Protein AF-A0A382U1A0-F1 (afdb_monomer)

Radius of gyration: 12.53 Å; Cα contacts (8 Å, |Δi|>4): 152; chains: 1; bounding box: 36×27×28 Å

Sequence (83 aa):
LVGLIKEKKPSLLLLEVNGVGYEIHVPLSTSFQLPKNGESAYLLTHLLVREDQHTLYGFATEEERNLFRTLIKISGVGAKMAL

Organism: NCBI:txid408172

Structure (mmCIF, N/CA/C/O backbone):
data_AF-A0A382U1A0-F1
#
_entry.id   AF-A0A382U1A0-F1
#
loop_
_atom_site.group_PDB
_atom_site.id
_atom_site.type_symbol
_atom_site.label_atom_id
_atom_site.label_alt_id
_atom_site.label_comp_id
_atom_site.label_asym_id
_atom_site.label_entity_id
_atom_site.label_seq_id
_atom_site.pdbx_PDB_ins_code
_atom_site.Cartn_x
_atom_site.Cartn_y
_atom_site.Cartn_z
_atom_site.occupancy
_atom_site.B_iso_or_equiv
_atom_site.auth_seq_id
_atom_site.auth_comp_id
_atom_site.auth_asym_id
_atom_site.auth_atom_id
_atom_site.pdbx_PDB_model_num
ATOM 1 N N . LEU A 1 1 ? -6.255 2.776 -2.564 1.00 92.69 1 LEU A N 1
ATOM 2 C CA . LEU A 1 1 ? -7.024 1.671 -1.949 1.00 92.69 1 LEU A CA 1
ATOM 3 C C . LEU A 1 1 ? -7.663 2.200 -0.670 1.00 92.69 1 LEU A C 1
AT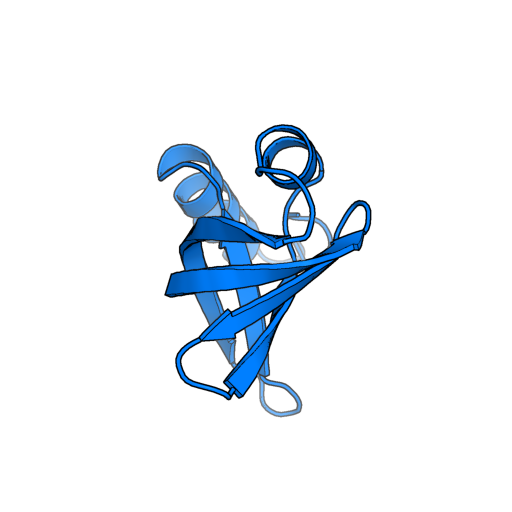OM 5 O O . LEU A 1 1 ? -6.991 2.953 0.025 1.00 92.69 1 LEU A O 1
ATOM 9 N N . VAL A 1 2 ? -8.917 1.847 -0.379 1.00 97.00 2 VAL A N 1
ATOM 10 C CA . VAL A 1 2 ? -9.615 2.252 0.858 1.00 97.00 2 VAL A CA 1
ATOM 11 C C . VAL A 1 2 ? -10.127 1.014 1.553 1.00 97.00 2 VAL A C 1
ATOM 13 O O . VAL A 1 2 ? -10.770 0.200 0.898 1.00 97.00 2 VAL A O 1
ATOM 16 N N . GLY A 1 3 ? -9.848 0.871 2.843 1.00 97.25 3 GLY A N 1
ATOM 17 C CA . GLY A 1 3 ? -10.257 -0.310 3.592 1.00 97.25 3 GLY A CA 1
ATOM 18 C C . GLY A 1 3 ? -10.023 -0.201 5.086 1.00 97.25 3 GLY A C 1
ATOM 19 O O . GLY A 1 3 ? -9.556 0.826 5.577 1.00 97.25 3 GLY A O 1
ATOM 20 N N . LEU A 1 4 ? -10.329 -1.288 5.788 1.00 97.88 4 LEU A N 1
ATOM 21 C CA . LEU A 1 4 ? -10.149 -1.430 7.228 1.00 97.88 4 LEU A CA 1
ATOM 22 C C . LEU A 1 4 ? -8.775 -2.031 7.539 1.00 97.88 4 LEU A C 1
ATOM 24 O O . LEU A 1 4 ? -8.436 -3.098 7.021 1.00 97.88 4 LEU A O 1
ATOM 28 N N . ILE A 1 5 ? -7.995 -1.389 8.408 1.00 97.50 5 ILE A N 1
ATOM 29 C CA . ILE A 1 5 ? -6.715 -1.938 8.865 1.00 97.50 5 ILE A CA 1
ATOM 30 C C . ILE A 1 5 ? -6.998 -3.119 9.794 1.00 97.50 5 ILE A C 1
ATOM 32 O O . ILE A 1 5 ? -7.528 -2.939 10.890 1.00 97.50 5 ILE A O 1
ATOM 36 N N . LYS A 1 6 ? -6.621 -4.331 9.384 1.00 97.38 6 LYS A N 1
ATOM 37 C CA . LYS A 1 6 ? -6.722 -5.529 10.232 1.00 97.38 6 LYS A CA 1
ATOM 38 C C . LYS A 1 6 ? -5.471 -5.739 11.065 1.00 97.38 6 LYS A C 1
ATOM 40 O O . LYS A 1 6 ? -5.568 -6.063 12.244 1.00 97.38 6 LYS A O 1
ATOM 45 N N . GLU A 1 7 ? -4.308 -5.516 10.463 1.00 96.06 7 GLU A N 1
ATOM 46 C CA . GLU A 1 7 ? -3.020 -5.691 11.122 1.00 96.06 7 GLU A CA 1
ATOM 47 C C . GLU A 1 7 ? -2.014 -4.658 10.613 1.00 96.06 7 GLU A C 1
ATOM 49 O O . GLU A 1 7 ? -1.921 -4.411 9.408 1.00 96.06 7 GLU A O 1
ATOM 54 N N . LYS A 1 8 ? -1.238 -4.078 11.534 1.00 93.44 8 LYS A N 1
ATOM 55 C CA . LYS A 1 8 ? -0.163 -3.128 11.244 1.00 93.44 8 LYS A CA 1
ATOM 56 C C . LYS A 1 8 ? 1.158 -3.624 11.824 1.00 93.44 8 LYS A C 1
ATOM 58 O O . LYS A 1 8 ? 1.295 -3.764 13.038 1.00 93.44 8 LYS A O 1
ATOM 63 N N . LYS A 1 9 ? 2.137 -3.843 10.948 1.00 91.62 9 LYS A N 1
ATOM 64 C CA . LYS A 1 9 ? 3.547 -4.108 11.267 1.00 91.62 9 LYS A CA 1
ATOM 65 C C . LYS A 1 9 ? 4.407 -2.935 10.768 1.00 91.62 9 LYS A C 1
ATOM 67 O O . LYS A 1 9 ? 3.938 -2.138 9.954 1.00 91.62 9 LYS A O 1
ATOM 72 N N . PRO A 1 10 ? 5.670 -2.811 11.214 1.00 86.50 10 PRO A N 1
ATOM 73 C CA . PRO A 1 10 ? 6.522 -1.673 10.855 1.00 86.50 10 PRO A CA 1
ATOM 74 C C . PRO A 1 10 ? 6.665 -1.418 9.340 1.00 86.50 10 PRO A C 1
ATOM 76 O O . PRO A 1 10 ? 6.742 -0.267 8.935 1.00 86.50 10 PRO A O 1
ATOM 79 N N . SER A 1 11 ? 6.610 -2.450 8.493 1.00 90.56 11 SER A N 1
ATOM 80 C CA . SER A 1 11 ? 6.750 -2.320 7.028 1.00 90.56 11 SER A CA 1
ATOM 81 C C . SER A 1 11 ? 5.713 -3.108 6.218 1.00 90.56 11 SER A C 1
ATOM 83 O O . SER A 1 11 ? 5.858 -3.290 5.005 1.00 90.56 11 SER A O 1
ATOM 85 N N . LEU A 1 12 ? 4.670 -3.603 6.887 1.00 94.50 12 LEU A N 1
ATOM 86 C CA . LEU A 1 12 ? 3.621 -4.415 6.279 1.00 94.50 12 LEU A CA 1
ATOM 87 C C . LEU A 1 12 ? 2.274 -4.079 6.914 1.00 94.50 12 LEU A C 1
ATOM 89 O O . LEU A 1 12 ? 2.152 -4.010 8.137 1.00 94.50 12 LEU A O 1
ATOM 93 N N . LEU A 1 13 ? 1.264 -3.910 6.076 1.00 96.50 13 LEU A N 1
ATOM 94 C CA . LEU A 1 13 ? -0.109 -3.657 6.475 1.00 96.50 13 LEU A CA 1
ATOM 95 C C . LEU A 1 13 ? -1.018 -4.721 5.864 1.00 96.50 13 LEU A C 1
ATOM 97 O O . LEU A 1 13 ? -0.903 -5.007 4.674 1.00 96.50 13 LEU A O 1
ATOM 101 N N . LEU A 1 14 ? -1.947 -5.252 6.656 1.00 97.38 14 LEU A N 1
ATOM 102 C CA . LEU A 1 14 ? -3.072 -6.032 6.153 1.00 97.38 14 LEU A CA 1
ATOM 103 C C . LEU A 1 14 ? -4.313 -5.137 6.101 1.00 97.38 14 LEU A C 1
ATOM 105 O O . LEU A 1 14 ? -4.853 -4.749 7.143 1.00 97.38 14 LEU A O 1
ATOM 109 N N . LEU A 1 15 ? -4.756 -4.811 4.888 1.00 98.00 15 LEU A N 1
ATOM 110 C CA . LEU A 1 15 ? -5.907 -3.945 4.638 1.00 98.00 15 LEU A CA 1
ATOM 111 C C . LEU A 1 15 ? -7.057 -4.761 4.041 1.00 98.00 15 LEU A C 1
ATOM 113 O O . LEU A 1 15 ? -6.919 -5.319 2.955 1.00 98.00 15 LEU A O 1
ATOM 117 N N . GLU A 1 16 ? -8.198 -4.821 4.725 1.00 98.12 16 GLU A N 1
ATOM 118 C CA . GLU A 1 16 ? -9.400 -5.466 4.191 1.00 98.12 16 GLU A CA 1
ATOM 119 C C . GLU A 1 16 ? -10.216 -4.465 3.371 1.00 98.12 16 GLU A C 1
ATOM 121 O O . GLU A 1 16 ? -10.638 -3.424 3.879 1.00 98.12 16 GLU A O 1
ATOM 126 N N . VAL A 1 17 ? -10.474 -4.797 2.108 1.00 97.56 17 VAL A N 1
ATOM 127 C CA . VAL A 1 17 ? -11.340 -4.030 1.210 1.00 97.56 17 VAL A CA 1
ATOM 128 C C . VAL A 1 17 ? -12.439 -4.943 0.703 1.00 97.56 17 VAL A C 1
ATOM 130 O O . VAL A 1 17 ? -12.163 -5.889 -0.032 1.00 97.56 17 VAL A O 1
ATOM 133 N N . ASN A 1 18 ? -13.686 -4.659 1.084 1.00 95.06 18 ASN A N 1
ATOM 134 C CA . ASN A 1 18 ? -14.867 -5.417 0.654 1.00 95.06 18 ASN A CA 1
ATOM 135 C C . ASN A 1 18 ? -14.709 -6.943 0.829 1.00 95.06 18 ASN A C 1
ATOM 137 O O . ASN A 1 18 ? -15.071 -7.715 -0.054 1.00 95.06 18 ASN A O 1
ATOM 141 N N . GLY A 1 19 ? -14.127 -7.374 1.954 1.00 95.06 19 GLY A N 1
ATOM 142 C CA . GLY A 1 19 ? -13.907 -8.790 2.271 1.00 95.06 19 GLY A CA 1
ATOM 143 C C . GLY A 1 19 ? -12.624 -9.411 1.702 1.00 95.06 19 GLY A C 1
ATOM 144 O O . GLY A 1 19 ? -12.369 -10.583 1.960 1.00 95.06 19 GLY A O 1
ATOM 145 N N . VAL A 1 20 ? -11.793 -8.656 0.973 1.00 97.50 20 VAL A N 1
ATOM 146 C CA . VAL A 1 20 ? -10.489 -9.124 0.469 1.00 97.50 20 VAL A CA 1
ATOM 147 C C . VAL A 1 20 ? -9.355 -8.484 1.265 1.00 97.50 20 VAL A C 1
ATOM 149 O O . VAL A 1 20 ? -9.260 -7.259 1.334 1.00 97.50 20 VAL A O 1
ATOM 152 N N . GLY A 1 21 ? -8.487 -9.307 1.855 1.00 97.38 21 GLY A N 1
ATOM 153 C CA . GLY A 1 21 ? -7.289 -8.858 2.564 1.00 97.38 21 GLY A CA 1
ATOM 154 C C . GLY A 1 21 ? -6.118 -8.626 1.611 1.00 97.38 21 GLY A C 1
ATOM 155 O O . GLY A 1 21 ? -5.681 -9.549 0.930 1.00 97.38 21 GLY A O 1
ATOM 156 N N . TYR A 1 22 ? -5.600 -7.402 1.583 1.00 97.75 22 TYR A N 1
ATOM 157 C CA . TYR A 1 22 ? -4.409 -7.032 0.827 1.00 97.75 22 TYR A CA 1
ATOM 158 C C . TYR A 1 22 ? -3.223 -6.882 1.768 1.00 97.75 22 TYR A C 1
ATOM 160 O O . TYR A 1 22 ? -3.265 -6.070 2.694 1.00 97.75 22 TYR A O 1
ATOM 168 N N . GLU A 1 23 ? -2.153 -7.618 1.491 1.00 97.19 23 GLU A N 1
ATOM 169 C CA . GLU A 1 23 ? -0.844 -7.348 2.075 1.00 97.19 23 GLU A CA 1
ATOM 170 C C . GLU A 1 23 ? -0.179 -6.201 1.311 1.00 9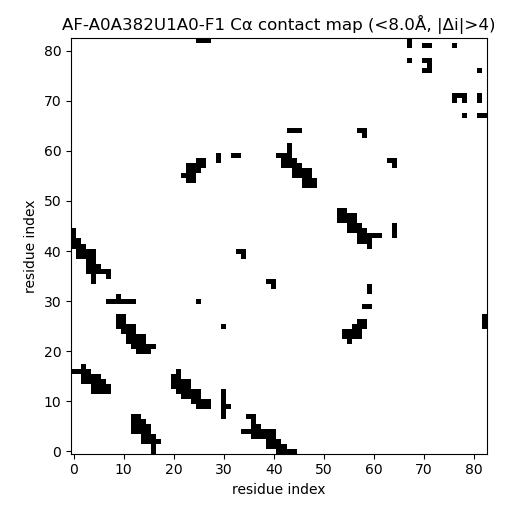7.19 23 GLU A C 1
ATOM 172 O O . GLU A 1 23 ? -0.001 -6.253 0.092 1.00 97.19 23 GLU A O 1
ATOM 177 N N . ILE A 1 24 ? 0.146 -5.132 2.034 1.00 97.50 24 ILE A N 1
ATOM 178 C CA . ILE A 1 24 ? 0.691 -3.902 1.468 1.00 97.50 24 ILE A CA 1
ATOM 179 C C . ILE A 1 24 ? 1.998 -3.578 2.176 1.00 97.50 24 ILE A C 1
ATOM 181 O O . ILE A 1 24 ? 2.024 -3.338 3.384 1.00 97.50 24 ILE A O 1
ATOM 185 N N . HIS A 1 25 ? 3.084 -3.529 1.412 1.00 96.69 25 HIS A N 1
ATOM 186 C CA . HIS A 1 25 ? 4.358 -3.023 1.897 1.00 96.69 25 HIS A CA 1
ATOM 187 C C . HIS A 1 25 ? 4.306 -1.504 1.995 1.00 96.69 25 HIS A C 1
ATOM 189 O O . HIS A 1 25 ? 3.950 -0.831 1.029 1.00 96.69 25 HIS A O 1
ATOM 195 N N . VAL A 1 26 ? 4.674 -0.957 3.146 1.00 95.25 26 VAL A N 1
ATOM 196 C CA . VAL A 1 26 ? 4.636 0.489 3.396 1.00 95.25 26 VAL A CA 1
ATOM 197 C C . VAL A 1 26 ? 5.975 0.963 3.962 1.00 95.25 26 VAL A C 1
ATOM 199 O O . VAL A 1 26 ? 6.595 0.209 4.722 1.00 95.25 26 VAL A O 1
ATOM 202 N N . PRO A 1 27 ? 6.424 2.189 3.639 1.00 93.69 27 PRO A N 1
ATOM 203 C CA . PRO A 1 27 ? 7.521 2.827 4.355 1.00 93.69 27 PRO A CA 1
ATOM 204 C C . PRO A 1 27 ? 7.228 2.921 5.856 1.00 93.69 27 PRO A C 1
ATOM 206 O O . PRO A 1 27 ? 6.070 3.047 6.274 1.00 93.69 27 PRO A O 1
ATOM 209 N N . LEU A 1 28 ? 8.279 2.940 6.681 1.00 90.94 28 LEU A N 1
ATOM 210 C CA . LEU A 1 28 ? 8.136 3.139 8.130 1.00 90.94 28 LEU A CA 1
ATOM 211 C C . LEU A 1 28 ? 7.420 4.462 8.447 1.00 90.94 28 LEU A C 1
ATOM 213 O O . LEU A 1 28 ? 6.554 4.493 9.321 1.00 90.94 28 LEU A O 1
ATOM 217 N N . SER A 1 29 ? 7.728 5.533 7.703 1.00 90.25 29 SER A N 1
ATOM 218 C CA . SER A 1 29 ? 7.071 6.844 7.830 1.00 90.25 29 SER A CA 1
ATOM 219 C C . SER A 1 29 ? 5.557 6.738 7.651 1.00 90.25 29 SER A C 1
ATOM 221 O O . SER A 1 29 ? 4.800 7.189 8.512 1.00 90.25 29 SER A O 1
ATOM 223 N N . THR A 1 30 ? 5.118 6.074 6.579 1.00 91.62 30 THR A N 1
ATOM 224 C CA . THR A 1 30 ? 3.709 5.799 6.298 1.00 91.62 30 THR A CA 1
ATOM 225 C C . THR A 1 30 ? 3.087 4.961 7.418 1.00 91.62 30 THR A C 1
ATOM 227 O O . THR A 1 30 ? 2.015 5.307 7.908 1.00 91.62 30 THR A O 1
ATOM 230 N N . SER A 1 31 ? 3.755 3.899 7.888 1.00 90.75 31 SER A N 1
ATOM 231 C CA . SER A 1 31 ? 3.228 3.038 8.961 1.00 90.75 31 SER A CA 1
ATOM 232 C C . SER A 1 31 ? 2.930 3.818 10.249 1.00 90.75 31 SER A C 1
ATOM 234 O O . SER A 1 31 ? 1.897 3.590 10.886 1.00 90.75 31 SER A O 1
ATOM 236 N N . PHE A 1 32 ? 3.770 4.792 10.616 1.00 89.62 32 PHE A N 1
ATOM 237 C CA . PHE A 1 32 ? 3.532 5.642 11.788 1.00 89.62 32 PHE A CA 1
ATOM 238 C C . PHE A 1 32 ? 2.392 6.650 11.607 1.00 89.62 32 PHE A C 1
ATOM 240 O O . PHE A 1 32 ? 1.707 6.948 12.582 1.00 89.62 32 PHE A O 1
ATOM 247 N N . GLN A 1 33 ? 2.164 7.142 10.388 1.00 90.19 33 GLN A N 1
ATOM 248 C CA . GLN A 1 33 ? 1.071 8.075 10.084 1.00 90.19 33 GLN A CA 1
ATOM 249 C C . GLN A 1 33 ? -0.294 7.386 9.984 1.00 90.19 33 GLN A C 1
ATOM 251 O O . GLN A 1 33 ? -1.328 8.026 10.170 1.00 90.19 33 GLN A O 1
ATOM 256 N N . LEU A 1 34 ? -0.311 6.086 9.677 1.00 91.25 34 LEU A N 1
ATOM 257 C CA . LEU A 1 34 ? -1.555 5.345 9.524 1.00 91.25 34 LEU A CA 1
ATOM 258 C C . LEU A 1 34 ? -2.320 5.196 10.852 1.00 91.25 34 LEU A C 1
ATOM 260 O O . LEU A 1 34 ? -1.688 4.990 11.901 1.00 91.25 34 LEU A O 1
ATOM 264 N N . PRO A 1 35 ? -3.668 5.190 10.795 1.00 93.94 35 PRO A N 1
ATOM 265 C CA . PRO A 1 35 ? -4.537 4.900 11.934 1.00 93.94 35 PRO A CA 1
ATOM 266 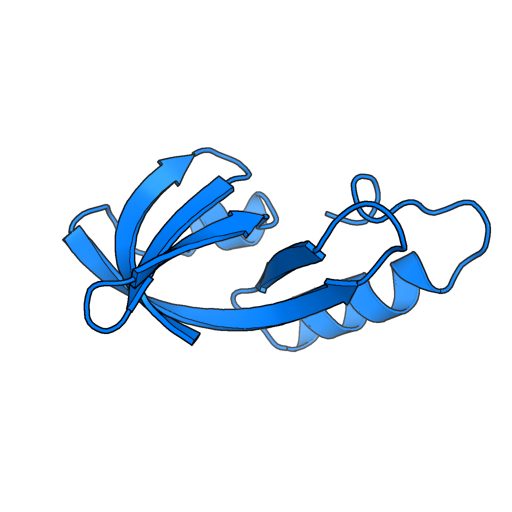C C . PRO A 1 35 ? -4.229 3.567 12.634 1.00 93.94 35 PRO A C 1
ATOM 268 O O . PRO A 1 35 ? -3.392 2.765 12.200 1.00 93.94 35 PRO A O 1
ATOM 271 N N . LYS A 1 36 ? -4.904 3.323 13.761 1.00 93.38 36 LYS A N 1
ATOM 272 C CA . LYS A 1 36 ? -4.753 2.071 14.515 1.00 93.38 36 LYS A CA 1
ATOM 273 C C . LYS A 1 36 ? -5.484 0.914 13.824 1.00 93.38 36 LYS A C 1
ATOM 275 O O . LYS A 1 36 ? -6.294 1.103 12.918 1.00 93.38 36 LYS A O 1
ATOM 280 N N . ASN A 1 37 ? -5.202 -0.307 14.277 1.00 95.12 37 ASN A N 1
ATOM 281 C CA . ASN A 1 37 ? -5.958 -1.485 13.850 1.00 95.12 37 ASN A CA 1
ATOM 282 C C . ASN A 1 37 ? -7.446 -1.303 14.188 1.00 95.12 37 ASN A C 1
ATOM 284 O O . ASN A 1 37 ? -7.783 -0.822 15.268 1.00 95.12 37 ASN A O 1
ATOM 288 N N . GLY A 1 38 ? -8.321 -1.716 13.274 1.00 95.38 38 GLY A N 1
ATOM 289 C CA . GLY A 1 38 ? -9.770 -1.542 13.377 1.00 95.38 38 GLY A CA 1
ATOM 290 C C . GLY A 1 38 ? -10.290 -0.214 12.826 1.00 95.38 38 GLY A C 1
ATOM 291 O O . GLY A 1 38 ? -11.499 -0.009 12.818 1.00 95.38 38 GLY A O 1
ATOM 292 N N . GLU A 1 39 ? -9.418 0.669 12.335 1.00 96.75 39 GLU A N 1
ATOM 293 C CA . GLU A 1 39 ? -9.809 1.929 11.702 1.00 96.75 39 GLU A CA 1
ATOM 294 C C . GLU A 1 39 ? -9.648 1.875 10.177 1.00 96.75 39 GLU A C 1
ATOM 296 O O . GLU A 1 39 ? -8.914 1.048 9.626 1.00 96.75 39 GLU A O 1
ATOM 301 N N . SER A 1 40 ? -10.373 2.751 9.477 1.00 96.19 40 SER A N 1
ATOM 302 C CA . SER A 1 40 ? -10.289 2.851 8.019 1.00 96.19 40 SER A CA 1
ATOM 303 C C . SER A 1 40 ? -9.095 3.694 7.584 1.00 96.19 40 SER A C 1
ATOM 305 O O . SER A 1 40 ? -8.794 4.716 8.196 1.00 96.19 40 SER A O 1
ATOM 307 N N . ALA A 1 41 ? -8.453 3.303 6.487 1.00 96.19 41 ALA A N 1
ATOM 308 C CA . ALA A 1 41 ? -7.354 4.042 5.884 1.00 96.19 41 ALA A CA 1
ATOM 309 C C . ALA A 1 41 ? -7.501 4.152 4.365 1.00 96.19 41 ALA A C 1
ATOM 311 O O . ALA A 1 41 ? -8.023 3.256 3.695 1.00 96.19 41 ALA A O 1
ATOM 312 N N . TYR A 1 42 ? -6.983 5.256 3.829 1.00 96.06 42 TYR A N 1
ATOM 313 C CA . TYR A 1 42 ? -6.761 5.463 2.405 1.00 96.06 42 TYR A CA 1
ATOM 314 C C . TYR A 1 42 ? -5.258 5.383 2.130 1.00 96.06 42 TYR A C 1
ATOM 316 O O . TYR A 1 42 ? -4.473 6.079 2.768 1.00 96.06 42 TYR A O 1
ATOM 324 N N . LEU A 1 43 ? -4.862 4.552 1.168 1.00 96.44 43 LEU A N 1
ATOM 325 C CA . LEU A 1 43 ? -3.476 4.423 0.726 1.00 96.44 43 LEU A CA 1
ATOM 326 C C . LEU A 1 43 ? -3.354 4.664 -0.769 1.00 96.44 43 LEU A C 1
ATOM 328 O O . LEU A 1 43 ? -4.086 4.082 -1.579 1.00 96.44 43 LEU A O 1
ATOM 332 N N . LEU A 1 44 ? -2.361 5.459 -1.146 1.00 97.75 44 LEU A N 1
ATOM 333 C CA . LEU A 1 44 ? -1.894 5.533 -2.520 1.00 97.75 44 LEU A CA 1
ATOM 334 C C . LEU A 1 44 ? -1.049 4.298 -2.795 1.00 97.75 44 LEU A C 1
ATOM 336 O O . LEU A 1 44 ? -0.169 3.976 -2.006 1.00 97.75 44 LEU A O 1
ATOM 340 N N . THR A 1 45 ? -1.297 3.606 -3.904 1.00 97.12 45 THR A N 1
ATOM 341 C CA . THR A 1 45 ? -0.615 2.339 -4.175 1.00 97.12 45 THR A CA 1
ATOM 342 C C . THR A 1 45 ? 0.219 2.350 -5.450 1.00 97.12 45 THR A C 1
ATOM 344 O O . THR A 1 45 ? -0.013 3.112 -6.398 1.00 97.12 45 THR A O 1
ATOM 347 N N . HIS A 1 46 ? 1.224 1.483 -5.464 1.00 96.62 46 HIS A N 1
ATOM 348 C CA . HIS A 1 46 ? 1.972 1.097 -6.647 1.00 96.62 46 HIS A CA 1
ATOM 349 C C . HIS A 1 46 ? 2.092 -0.426 -6.666 1.00 96.62 46 HIS A C 1
ATOM 351 O O . HIS A 1 46 ? 2.673 -1.018 -5.760 1.00 96.62 46 HIS A O 1
ATOM 357 N N . LEU A 1 47 ? 1.512 -1.050 -7.689 1.00 96.56 47 LEU A N 1
ATOM 358 C CA . LEU A 1 47 ? 1.643 -2.480 -7.926 1.00 96.56 47 LEU A CA 1
ATOM 359 C C . LEU A 1 47 ? 2.892 -2.720 -8.774 1.00 96.56 47 LEU A C 1
ATOM 361 O O . LEU A 1 47 ? 2.965 -2.250 -9.909 1.00 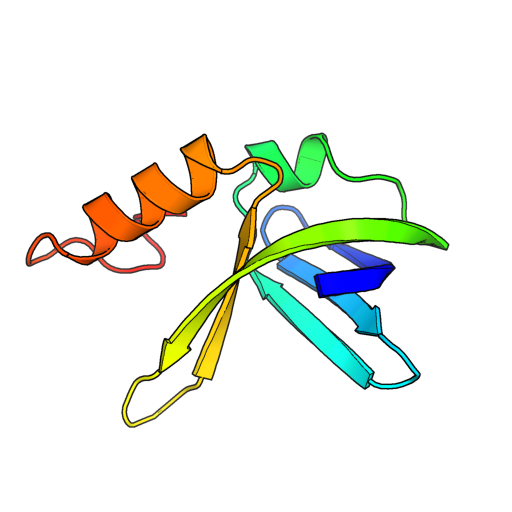96.56 47 LEU A O 1
ATOM 365 N N . LEU A 1 48 ? 3.851 -3.451 -8.217 1.00 94.50 48 LEU A N 1
ATOM 366 C CA . LEU A 1 48 ? 5.020 -3.926 -8.937 1.00 94.50 48 LEU A CA 1
ATOM 367 C C . LEU A 1 48 ? 4.757 -5.354 -9.413 1.00 94.50 48 LEU A C 1
ATOM 369 O O . LEU A 1 48 ? 4.584 -6.259 -8.597 1.00 94.50 48 LEU A O 1
ATOM 373 N N . VAL A 1 49 ? 4.740 -5.540 -10.730 1.00 93.50 49 VAL A N 1
ATOM 374 C CA . VAL A 1 49 ? 4.567 -6.845 -11.374 1.00 93.50 49 VAL A CA 1
ATOM 375 C C . VAL A 1 49 ? 5.923 -7.322 -11.876 1.00 93.50 49 VAL A C 1
ATOM 377 O O . VAL A 1 49 ? 6.590 -6.617 -12.635 1.00 93.50 49 VAL A O 1
ATOM 380 N N . ARG A 1 50 ? 6.334 -8.502 -11.420 1.00 89.56 50 ARG A N 1
ATOM 381 C CA . ARG A 1 50 ? 7.492 -9.254 -11.910 1.00 89.56 50 ARG A CA 1
ATOM 382 C C . ARG A 1 50 ? 7.012 -10.613 -12.411 1.00 89.56 50 ARG A C 1
ATOM 384 O O . ARG A 1 50 ?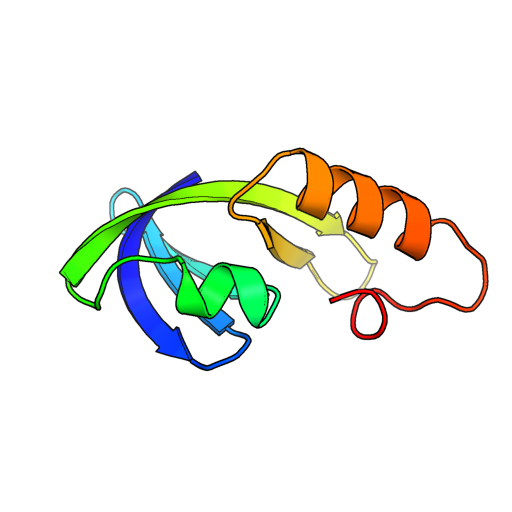 5.854 -10.964 -12.211 1.00 89.56 50 ARG A O 1
ATOM 391 N N . GLU A 1 51 ? 7.891 -11.362 -13.064 1.00 92.69 51 GLU A N 1
ATOM 392 C CA . GLU A 1 51 ? 7.552 -12.680 -13.620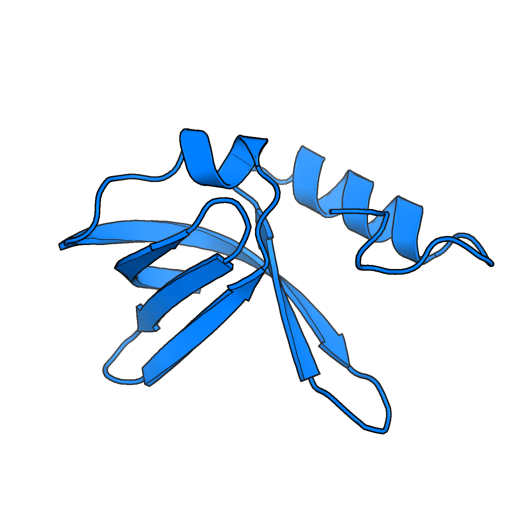 1.00 92.69 51 GLU A CA 1
ATOM 393 C C . GLU A 1 51 ? 7.110 -13.690 -12.547 1.00 92.69 51 GLU A C 1
ATOM 395 O O . GLU A 1 51 ? 6.293 -14.563 -12.822 1.00 92.69 51 GLU A O 1
ATOM 400 N N . ASP A 1 52 ? 7.620 -13.555 -11.323 1.00 92.88 52 ASP A N 1
ATOM 401 C CA . ASP A 1 52 ? 7.443 -14.493 -10.213 1.00 92.88 52 ASP A CA 1
ATOM 402 C C . ASP A 1 52 ? 6.492 -13.996 -9.116 1.00 92.88 52 ASP A C 1
ATOM 404 O O . ASP A 1 52 ? 5.982 -14.794 -8.328 1.00 92.88 52 ASP A O 1
ATOM 408 N N . GLN A 1 53 ? 6.250 -12.685 -9.035 1.00 93.25 53 GLN A N 1
ATOM 409 C CA . GLN A 1 53 ? 5.444 -12.109 -7.964 1.00 93.25 53 GLN A CA 1
ATOM 410 C C . GLN A 1 53 ? 4.767 -10.788 -8.329 1.00 93.25 53 GLN A C 1
ATOM 412 O O . GLN A 1 53 ? 5.278 -9.957 -9.085 1.00 93.25 53 GLN A O 1
ATOM 417 N N . HIS A 1 54 ? 3.627 -10.560 -7.681 1.00 95.00 54 HIS A N 1
ATOM 418 C CA . HIS A 1 54 ? 2.944 -9.275 -7.628 1.00 9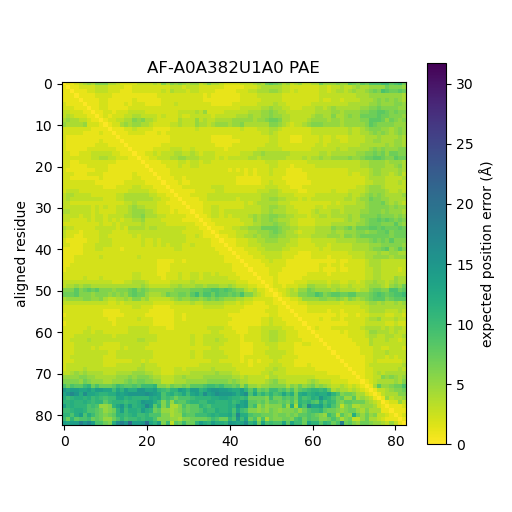5.00 54 HIS A CA 1
ATOM 419 C C . HIS A 1 54 ? 3.110 -8.690 -6.227 1.00 95.00 54 HIS A C 1
ATOM 421 O O . HIS A 1 54 ? 2.703 -9.308 -5.247 1.00 95.00 54 HIS A O 1
ATOM 427 N N . THR A 1 55 ? 3.677 -7.491 -6.130 1.00 95.50 55 THR A N 1
ATOM 428 C CA . THR A 1 55 ? 3.920 -6.833 -4.841 1.00 95.50 55 THR A CA 1
ATOM 429 C C . THR A 1 55 ? 3.220 -5.492 -4.796 1.00 95.50 55 THR A C 1
ATOM 431 O O . THR A 1 55 ? 3.443 -4.637 -5.656 1.00 95.50 55 THR A O 1
ATOM 434 N N . LEU A 1 56 ? 2.389 -5.286 -3.778 1.00 97.12 56 LEU A N 1
ATOM 435 C CA . LEU A 1 56 ? 1.681 -4.031 -3.582 1.00 97.12 56 LEU A CA 1
ATOM 436 C C . LEU A 1 56 ? 2.431 -3.152 -2.580 1.00 97.12 56 LEU A C 1
ATOM 438 O O . LEU A 1 56 ? 2.661 -3.547 -1.439 1.00 97.12 56 LEU A O 1
ATOM 442 N N . TYR A 1 57 ? 2.789 -1.950 -3.017 1.00 97.06 57 TYR A N 1
ATOM 443 C CA . TYR A 1 57 ? 3.378 -0.913 -2.177 1.00 97.06 57 TYR A CA 1
ATOM 444 C C . TYR A 1 57 ? 2.349 0.176 -1.887 1.00 97.06 57 TYR A C 1
ATOM 446 O O . TYR A 1 57 ? 1.582 0.542 -2.782 1.00 97.06 57 TYR A O 1
ATOM 454 N N . GLY A 1 58 ? 2.327 0.685 -0.659 1.00 96.69 58 GLY A N 1
ATOM 455 C CA . GLY A 1 58 ? 1.390 1.692 -0.171 1.00 96.69 58 GLY A CA 1
ATOM 456 C C . GLY A 1 58 ? 2.100 2.900 0.432 1.00 96.69 58 GLY A C 1
ATOM 457 O O . GLY A 1 58 ? 3.149 2.760 1.051 1.00 96.69 58 GLY A O 1
ATOM 458 N N . PHE A 1 59 ? 1.504 4.077 0.261 1.00 96.75 59 PHE A N 1
ATOM 459 C CA . PHE A 1 59 ? 2.056 5.366 0.676 1.00 96.75 59 PHE A CA 1
ATOM 460 C C . PHE A 1 59 ? 0.950 6.257 1.248 1.00 96.75 59 PHE A C 1
ATOM 462 O O . PHE A 1 59 ? -0.195 6.198 0.777 1.00 96.75 59 PHE A O 1
ATOM 469 N N . ALA A 1 60 ? 1.294 7.088 2.237 1.00 94.94 60 ALA A N 1
ATOM 470 C CA . ALA A 1 60 ? 0.365 8.063 2.809 1.00 94.94 60 ALA A CA 1
ATOM 471 C C . ALA A 1 60 ? 0.201 9.276 1.884 1.00 94.94 60 ALA A C 1
ATOM 473 O O . ALA A 1 60 ? -0.895 9.825 1.775 1.00 94.94 60 ALA A O 1
ATOM 474 N N . THR A 1 61 ? 1.271 9.666 1.183 1.00 95.06 61 THR A N 1
ATOM 475 C CA . THR A 1 61 ? 1.295 10.863 0.331 1.00 95.06 61 THR A CA 1
ATOM 476 C C . THR A 1 61 ? 1.739 10.565 -1.103 1.00 95.06 61 THR A C 1
ATOM 478 O O . THR A 1 61 ? 2.342 9.531 -1.410 1.00 95.06 61 THR A O 1
ATOM 481 N N . GLU A 1 62 ? 1.415 11.475 -2.028 1.00 95.75 62 GLU A N 1
ATOM 482 C CA . GLU A 1 62 ? 1.851 11.349 -3.423 1.00 95.75 62 GLU A CA 1
ATOM 483 C C . GLU A 1 62 ? 3.358 11.540 -3.580 1.00 95.75 62 GLU A C 1
ATOM 485 O O . GLU A 1 62 ? 3.965 10.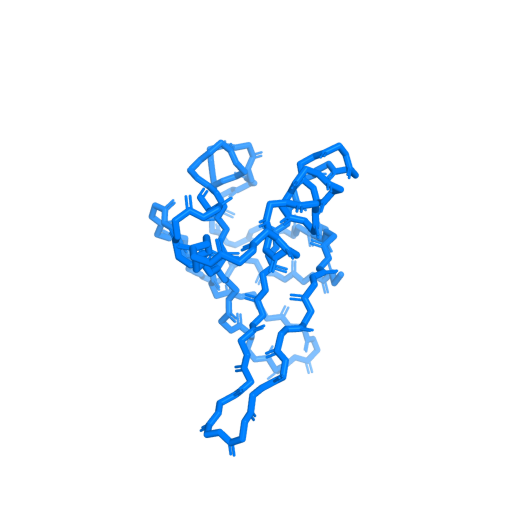889 -4.429 1.00 95.75 62 GLU A O 1
ATOM 490 N N . GLU A 1 63 ? 3.957 12.391 -2.748 1.00 94.88 63 GLU A N 1
ATOM 491 C CA . GLU A 1 63 ? 5.394 12.660 -2.724 1.00 94.88 63 GLU A CA 1
ATOM 492 C C . GLU A 1 63 ? 6.185 11.385 -2.412 1.00 94.88 63 GLU A C 1
ATOM 494 O O . GLU A 1 63 ? 7.077 11.023 -3.182 1.00 94.88 63 GLU A O 1
ATOM 499 N N . GLU A 1 64 ? 5.794 10.646 -1.365 1.00 93.94 64 GLU A N 1
ATOM 500 C CA . GLU A 1 64 ? 6.399 9.355 -1.006 1.00 93.94 64 GLU A CA 1
ATOM 501 C C . GLU A 1 64 ? 6.294 8.354 -2.170 1.00 93.94 64 GLU A C 1
ATOM 503 O O . GLU A 1 64 ? 7.285 7.742 -2.578 1.00 93.94 64 GLU A O 1
ATOM 508 N N . ARG A 1 65 ? 5.104 8.237 -2.779 1.00 95.81 65 ARG A N 1
ATOM 509 C CA . ARG A 1 65 ? 4.883 7.338 -3.923 1.00 95.81 65 ARG A CA 1
ATOM 510 C C . ARG A 1 65 ? 5.740 7.720 -5.132 1.00 95.81 65 ARG A C 1
ATOM 512 O O . ARG A 1 65 ? 6.246 6.842 -5.835 1.00 95.81 65 ARG A O 1
ATOM 519 N N . ASN A 1 66 ? 5.862 9.011 -5.425 1.00 95.50 66 ASN A N 1
ATOM 520 C CA . ASN A 1 66 ? 6.618 9.504 -6.574 1.00 95.50 66 ASN A CA 1
ATOM 521 C C . ASN A 1 66 ? 8.125 9.320 -6.371 1.00 95.50 66 ASN A C 1
ATOM 523 O O . ASN A 1 66 ? 8.817 8.914 -7.310 1.00 95.50 66 ASN A O 1
ATOM 527 N N . LEU A 1 67 ? 8.616 9.538 -5.148 1.00 93.06 67 LEU A N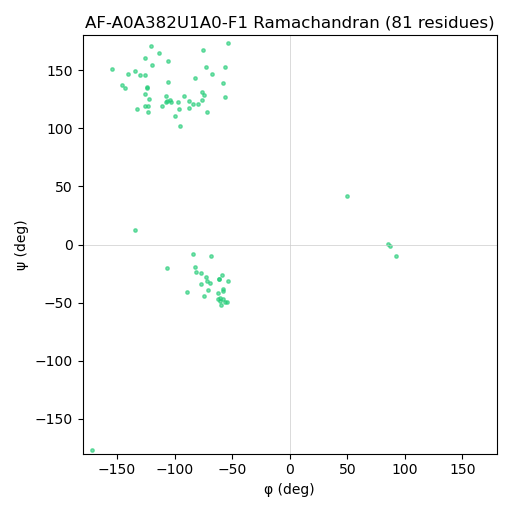 1
ATOM 528 C CA . LEU A 1 67 ? 9.996 9.252 -4.773 1.00 93.06 67 LEU A CA 1
ATOM 529 C C . LEU A 1 67 ? 10.307 7.766 -4.970 1.00 93.06 67 LEU A C 1
ATOM 531 O O . LEU A 1 67 ? 11.228 7.433 -5.714 1.00 93.06 67 LEU A O 1
ATOM 535 N N . PHE A 1 68 ? 9.479 6.876 -4.418 1.00 94.12 68 PHE A N 1
ATOM 536 C CA . PHE A 1 68 ? 9.628 5.430 -4.596 1.00 94.12 68 PHE A CA 1
ATOM 537 C C . PHE A 1 68 ? 9.681 5.033 -6.078 1.00 94.12 68 PHE A C 1
ATOM 539 O O . PHE A 1 68 ? 10.602 4.346 -6.516 1.00 94.12 68 PHE A O 1
ATOM 546 N N . ARG A 1 69 ? 8.729 5.520 -6.886 1.00 93.38 69 ARG A N 1
ATOM 547 C CA . ARG A 1 69 ? 8.677 5.249 -8.335 1.00 93.38 69 ARG A CA 1
ATOM 548 C C . ARG A 1 69 ? 9.899 5.760 -9.091 1.00 93.38 69 ARG A C 1
ATOM 550 O O . ARG A 1 69 ? 10.229 5.211 -10.138 1.00 93.38 69 ARG A O 1
ATOM 557 N N . THR A 1 70 ? 10.525 6.826 -8.609 1.00 92.44 70 THR A N 1
ATOM 558 C CA . THR A 1 70 ? 11.757 7.358 -9.195 1.00 92.44 70 THR A CA 1
ATOM 559 C C . THR A 1 70 ? 12.937 6.464 -8.835 1.00 92.44 70 THR A C 1
ATOM 561 O O . THR A 1 70 ? 13.704 6.092 -9.718 1.00 92.44 70 THR A O 1
ATOM 564 N N . LEU A 1 71 ? 13.030 6.045 -7.571 1.00 91.19 71 LEU A N 1
ATOM 565 C CA . LEU A 1 71 ? 14.108 5.192 -7.076 1.00 91.19 71 LEU A CA 1
ATOM 566 C C . LEU A 1 71 ? 14.136 3.827 -7.768 1.00 91.19 71 LEU A C 1
ATOM 568 O O . LEU A 1 71 ? 15.184 3.419 -8.252 1.00 91.19 71 LEU A O 1
ATOM 572 N N . ILE A 1 72 ? 12.992 3.152 -7.910 1.00 90.56 72 ILE A N 1
ATOM 573 C CA . ILE A 1 72 ? 12.938 1.811 -8.526 1.00 90.56 72 ILE A CA 1
ATOM 574 C C . ILE A 1 72 ? 13.252 1.789 -10.033 1.00 90.56 72 ILE A C 1
ATOM 576 O O . ILE A 1 72 ? 13.386 0.712 -10.609 1.00 90.56 72 ILE A O 1
ATOM 580 N N . LYS A 1 73 ? 13.334 2.954 -10.693 1.00 87.44 73 LYS A N 1
ATOM 581 C CA . LYS A 1 73 ? 13.774 3.063 -12.095 1.00 87.44 73 LYS A CA 1
ATOM 582 C C . LYS A 1 73 ? 15.296 3.062 -12.228 1.00 87.44 73 LYS A C 1
ATOM 584 O O . LYS A 1 73 ? 15.805 2.835 -13.323 1.00 87.44 73 LYS A O 1
ATOM 589 N N . ILE A 1 74 ? 16.017 3.356 -11.149 1.00 88.19 74 ILE A N 1
ATOM 590 C CA . ILE A 1 74 ? 17.476 3.405 -11.152 1.00 88.19 74 ILE A CA 1
ATOM 591 C C . ILE A 1 74 ? 17.998 1.968 -11.142 1.00 88.19 74 ILE A C 1
ATOM 593 O O . ILE A 1 74 ? 17.670 1.178 -10.254 1.00 88.19 74 ILE A O 1
ATOM 597 N N . SER A 1 75 ? 18.828 1.625 -12.130 1.00 74.25 75 SER A N 1
ATOM 598 C CA . SER A 1 75 ? 19.468 0.309 -12.194 1.00 74.25 75 SER A CA 1
ATOM 599 C C . SER A 1 75 ? 20.262 0.044 -10.911 1.00 74.25 75 SER A C 1
ATOM 601 O O . SER A 1 75 ? 21.079 0.867 -10.501 1.00 74.25 75 SER A O 1
ATOM 603 N N . GLY A 1 76 ? 20.000 -1.089 -10.260 1.00 74.38 76 GLY A N 1
ATOM 604 C CA . GLY A 1 76 ? 20.634 -1.472 -8.993 1.00 74.38 76 GLY A CA 1
ATOM 605 C C . GLY A 1 76 ? 19.877 -1.061 -7.724 1.00 74.38 76 GLY A C 1
ATOM 606 O O . GLY A 1 76 ? 20.205 -1.569 -6.655 1.00 74.38 76 GLY A O 1
ATOM 607 N N . VAL A 1 77 ? 18.832 -0.228 -7.808 1.00 75.88 77 VAL A N 1
ATOM 608 C CA . VAL A 1 77 ? 17.973 0.089 -6.653 1.00 75.88 77 VAL A CA 1
ATOM 609 C C . VAL A 1 77 ? 16.744 -0.820 -6.663 1.00 75.88 77 VAL A C 1
ATOM 611 O O . VAL A 1 77 ? 15.789 -0.631 -7.414 1.00 75.88 77 VAL A O 1
ATOM 614 N N . GLY A 1 78 ? 16.769 -1.853 -5.818 1.00 77.56 78 GLY A N 1
ATOM 615 C CA . GLY A 1 78 ? 15.641 -2.767 -5.656 1.00 77.56 78 GLY A CA 1
ATOM 616 C C . GLY A 1 78 ? 14.474 -2.135 -4.890 1.00 77.56 78 GLY A C 1
ATOM 617 O O . GLY A 1 78 ? 14.667 -1.307 -4.006 1.00 77.56 78 GLY A O 1
ATOM 618 N N . ALA A 1 79 ? 13.250 -2.596 -5.150 1.00 74.50 79 ALA A N 1
ATOM 619 C CA . ALA A 1 79 ? 12.039 -2.080 -4.503 1.00 74.50 79 ALA A CA 1
ATOM 620 C C . ALA A 1 79 ? 12.029 -2.204 -2.964 1.00 74.50 79 ALA A C 1
ATOM 622 O O . ALA A 1 79 ? 11.401 -1.396 -2.297 1.00 74.50 79 ALA A O 1
ATOM 623 N N . LYS A 1 80 ? 12.758 -3.168 -2.382 1.00 77.06 80 LYS A N 1
ATOM 624 C CA . LYS A 1 80 ? 12.961 -3.246 -0.922 1.00 77.06 80 LYS A CA 1
ATOM 625 C C . LYS A 1 80 ? 13.917 -2.179 -0.376 1.00 77.06 80 LYS A C 1
ATOM 627 O O . LYS A 1 80 ? 13.794 -1.833 0.785 1.00 77.06 80 LYS A O 1
ATOM 632 N N . MET A 1 81 ? 14.871 -1.702 -1.181 1.00 74.44 81 MET A N 1
ATOM 633 C CA . MET A 1 81 ? 15.804 -0.636 -0.786 1.00 74.44 81 MET A CA 1
ATOM 634 C C . MET A 1 81 ? 15.188 0.758 -0.930 1.00 74.44 81 MET A C 1
ATOM 636 O O . MET A 1 81 ? 15.656 1.694 -0.298 1.00 74.44 81 MET A O 1
ATOM 640 N N . ALA A 1 82 ? 14.174 0.899 -1.788 1.00 70.94 82 ALA A N 1
ATOM 641 C CA . ALA A 1 82 ? 13.458 2.153 -2.004 1.00 70.94 82 ALA A CA 1
ATOM 642 C C . ALA A 1 82 ? 12.328 2.410 -0.984 1.00 70.94 82 ALA A C 1
ATOM 644 O O . ALA A 1 82 ? 11.727 3.483 -1.032 1.00 70.94 82 ALA A O 1
ATOM 645 N N . LEU A 1 83 ? 12.005 1.421 -0.140 1.00 73.44 83 LEU A N 1
ATOM 646 C CA . LEU A 1 83 ? 10.928 1.442 0.858 1.00 73.44 83 LEU A CA 1
ATOM 647 C C . LEU A 1 83 ? 11.441 1.923 2.220 1.00 73.44 83 LEU A C 1
ATOM 649 O O . LEU A 1 83 ? 10.690 2.664 2.892 1.00 73.44 83 LEU A O 1
#

Secondary structure (DSSP, 8-state):
-EEEEEEEETTEEEEEETTEEEEEE--HHHHHHSPPTTSEEE-EEEEEE-SS-EEEEEESSHHHHHHHHHHTTSTT--TTT--

pLDDT: mean 92.39, std 6.73, range [70.94, 98.12]

Foldseek 3Di:
DKAAFQDADQQWTFGDDPNDTDIEGEHSVQSVVDDDHGDMDDWDWDWDDDPVDIHIYTYPDPVLVVQLVVQCVDPPRPSVNSD

InterPro domains:
  IPR000085 Holliday junction branch migration complex subunit RuvA [TIGR00084] (3-83)
  IPR012340 Nucleic acid-binding, OB-fold [G3DSA:2.40.50.140] (1-60)
  IPR012340 Nucleic acid-binding, OB-fold [SSF50249] (1-59)
  IPR013849 DNA helicase, Holliday junction RuvA type, domain I, bacterial [PF01330] (2-58)

Solvent-accessible surface area (backbone atoms only — not comparable to full-atom values): 4652 Å² total; per-residue (Å²): 89,64,28,37,28,71,40,80,47,70,50,40,33,35,33,34,40,98,88,43,76,41,71,28,38,29,27,53,70,36,46,70,71,48,74,59,68,78,33,72,48,72,34,51,72,49,77,47,79,54,99,88,48,79,46,40,35,37,22,74,46,69,66,60,46,51,50,33,60,54,42,51,69,40,88,89,41,49,70,81,77,52,77

Nearest PDB structures (foldseek):
  1d8l-assembly1_A  TM=9.853E-01  e=2.042E-10  Escherichia coli
  1cuk-assembly1_A  TM=9.717E-01  e=3.024E-10  Escherichia coli
  1hjp-assembly1_A  TM=9.861E-01  e=3.930E-10  Escherichia coli
  7pbu-assembly1_A  TM=9.779E-01  e=2.327E-10  Salmonella enterica subsp. enterica serovar Typhimurium
  1bdx-assembly1_A  TM=9.716E-01  e=9.831E-10  Escherichia coli BL21(DE3)

Mean predicted aligned error: 3.5 Å